Protein AF-A0A1H5G3B2-F1 (afdb_monomer_lite)

Radius of gyration: 13.31 Å; chains: 1; bounding box: 30×33×34 Å

Secondary structure (DSSP, 8-state):
-HHHHHHGGGHHHHHSS--HHHHHHHHHHHHHHHT-SHHHHHHHHHHHHH-S-SS-HHHHHHHHHTT--TT--S-----SPPHHHHHHHHHHHHHHHHHHHHT-

Foldseek 3Di:
DPCCVPCLVVVCVVQVHQFLVSVVVVQVVVCVVVVHCLQVLLQVLLCVVLNDDPDGSLVSLLCVLVVNDSPPPPDDPVDDDDPSSRVSSSVSVSVSSVVSVVVD

pLDDT: mean 80.35, std 11.89, range [49.19, 92.44]

Sequence (104 aa):
MYVLDHVLPRLGMWTGRETYERAVCFVEGFDLARGSRVNSLLNEWARSRYGETSIGWPWVLLRLSLGTPRDTLDGRDLGDLTPEEDAAAVAMLRQALNEVVAAR

Organism: NCBI:txid648782

Structure (mmCIF, N/CA/C/O backbone):
data_AF-A0A1H5G3B2-F1
#
_entry.id   AF-A0A1H5G3B2-F1
#
loop_
_atom_site.group_PDB
_atom_site.id
_atom_site.type_symbol
_atom_site.label_atom_id
_atom_site.label_alt_id
_atom_site.label_comp_id
_atom_site.label_asym_id
_atom_site.label_entity_id
_atom_site.label_seq_id
_atom_site.pdbx_PDB_ins_code
_atom_site.Cartn_x
_atom_site.Cartn_y
_atom_site.Cartn_z
_atom_site.occupancy
_atom_site.B_iso_or_equiv
_atom_site.auth_seq_id
_atom_site.auth_comp_id
_atom_site.auth_asym_id
_atom_site.auth_atom_id
_atom_site.pdbx_PDB_model_num
ATOM 1 N N . MET A 1 1 ? -8.073 -9.443 13.697 1.00 58.19 1 MET A N 1
ATOM 2 C CA . MET A 1 1 ? -8.582 -9.046 12.370 1.00 58.19 1 MET A CA 1
ATOM 3 C C . MET A 1 1 ? -8.191 -10.144 11.380 1.00 58.19 1 MET A C 1
ATOM 5 O O . MET A 1 1 ? -7.372 -9.948 10.505 1.00 58.19 1 MET A O 1
ATOM 9 N N . TYR A 1 2 ? -8.775 -11.331 11.570 1.00 56.12 2 TYR A N 1
ATOM 10 C CA . TYR A 1 2 ? -8.234 -12.631 11.134 1.00 56.12 2 TYR A CA 1
ATOM 11 C C . TYR A 1 2 ? -8.175 -12.849 9.610 1.00 56.12 2 TYR A C 1
ATOM 13 O O . TYR A 1 2 ? -7.461 -13.716 9.125 1.00 56.12 2 TYR A O 1
ATOM 21 N N . VAL A 1 3 ? -8.954 -12.081 8.842 1.00 61.44 3 VAL A N 1
ATOM 22 C CA . VAL A 1 3 ? -9.071 -12.273 7.389 1.00 61.44 3 VAL A CA 1
ATOM 23 C C . VAL A 1 3 ? -7.885 -11.674 6.642 1.00 61.44 3 VAL A C 1
ATOM 25 O O . VAL A 1 3 ? -7.380 -12.318 5.733 1.00 61.44 3 VAL A O 1
ATOM 28 N N . LEU A 1 4 ? -7.398 -10.488 7.023 1.00 64.56 4 LEU A N 1
ATOM 29 C CA . LEU A 1 4 ? -6.249 -9.894 6.332 1.00 64.56 4 LEU A CA 1
ATOM 30 C C . LEU A 1 4 ? -4.967 -10.684 6.628 1.00 64.56 4 LEU A C 1
ATOM 32 O O . LEU A 1 4 ? -4.217 -10.950 5.702 1.00 64.56 4 LEU A O 1
ATOM 36 N N . ASP A 1 5 ? -4.785 -11.208 7.841 1.00 62.75 5 ASP A N 1
ATOM 37 C CA . ASP A 1 5 ? -3.627 -12.061 8.167 1.00 62.75 5 ASP A CA 1
ATOM 38 C C . ASP A 1 5 ? -3.533 -13.317 7.273 1.00 62.75 5 ASP A C 1
ATOM 40 O O . ASP A 1 5 ? -2.438 -13.800 6.991 1.00 62.75 5 ASP A O 1
ATOM 44 N N . HIS A 1 6 ? -4.667 -13.824 6.769 1.00 65.19 6 HIS A N 1
ATOM 45 C CA . HIS A 1 6 ? -4.724 -15.033 5.930 1.00 65.19 6 HIS A CA 1
ATOM 46 C C . HIS A 1 6 ? -4.847 -14.747 4.436 1.00 65.19 6 HIS A C 1
ATOM 48 O O . HIS A 1 6 ? -4.385 -15.546 3.614 1.00 65.19 6 HIS A O 1
ATOM 54 N N . VAL A 1 7 ? -5.481 -13.631 4.080 1.00 65.75 7 VAL A N 1
ATOM 55 C CA . VAL A 1 7 ? -5.677 -13.215 2.691 1.00 65.75 7 VAL A CA 1
ATOM 56 C C . VAL A 1 7 ? -4.451 -12.481 2.168 1.00 65.75 7 VAL A C 1
ATOM 58 O O . VAL A 1 7 ? -4.051 -12.740 1.037 1.00 65.75 7 VAL A O 1
ATOM 61 N N . LEU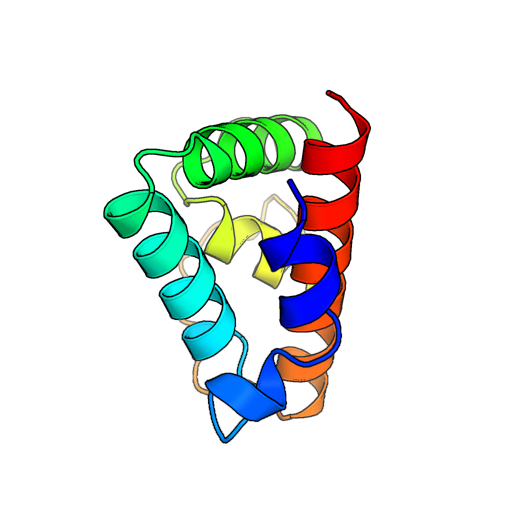 A 1 8 ? -3.796 -11.653 2.988 1.00 67.44 8 LEU A N 1
ATOM 62 C CA . LEU A 1 8 ? -2.626 -10.893 2.559 1.00 67.44 8 LEU A CA 1
ATOM 63 C C . LEU A 1 8 ? -1.482 -11.787 2.095 1.00 67.44 8 LEU A C 1
ATOM 65 O O . LEU A 1 8 ? -1.011 -11.531 0.997 1.00 67.44 8 LEU A O 1
ATOM 69 N N . PRO A 1 9 ? -1.091 -12.873 2.796 1.00 65.81 9 PRO A N 1
ATOM 70 C CA . PRO A 1 9 ? -0.087 -13.818 2.312 1.00 65.81 9 PRO A CA 1
ATOM 71 C C . PRO A 1 9 ? -0.378 -14.379 0.917 1.00 65.81 9 PRO A C 1
ATOM 73 O O . PRO A 1 9 ? 0.556 -14.649 0.165 1.00 65.81 9 PRO A O 1
ATOM 76 N N . ARG A 1 10 ? -1.663 -14.523 0.569 1.00 69.81 10 ARG A N 1
ATOM 77 C CA . ARG A 1 10 ? -2.162 -15.200 -0.635 1.00 69.81 10 ARG A CA 1
ATOM 78 C C . ARG A 1 10 ? -2.946 -14.260 -1.549 1.00 69.81 10 ARG A C 1
ATOM 80 O O . ARG A 1 10 ? -3.858 -14.712 -2.233 1.00 69.81 10 ARG A O 1
ATOM 87 N N . LEU A 1 11 ? -2.620 -12.971 -1.564 1.00 69.38 11 LEU A N 1
ATOM 88 C CA . LEU A 1 11 ? -3.354 -11.962 -2.333 1.00 69.38 11 LEU A CA 1
ATOM 89 C C . LEU A 1 11 ? -3.496 -12.360 -3.813 1.00 69.38 11 LEU A C 1
ATOM 91 O O . LEU A 1 11 ? -4.606 -12.348 -4.344 1.00 69.38 11 LEU A O 1
ATOM 95 N N . GLY A 1 12 ? -2.422 -12.884 -4.413 1.00 68.56 12 GLY A N 1
ATOM 96 C CA . GLY A 1 12 ? -2.433 -13.453 -5.765 1.00 68.56 12 GLY A CA 1
ATOM 97 C C . GLY A 1 12 ? -3.438 -14.592 -6.004 1.00 68.56 12 GLY A C 1
ATOM 98 O O . GLY A 1 12 ? -3.945 -14.729 -7.114 1.00 68.56 12 GLY A O 1
ATOM 99 N N . MET A 1 13 ? -3.797 -15.377 -4.979 1.00 73.06 13 MET A N 1
ATOM 100 C CA . MET A 1 13 ? -4.831 -16.421 -5.085 1.00 73.06 13 MET A CA 1
ATOM 101 C C . MET A 1 13 ? -6.224 -15.821 -5.316 1.00 73.06 13 MET A C 1
ATOM 103 O O . MET A 1 13 ? -7.051 -16.433 -5.986 1.00 73.06 13 MET A O 1
ATOM 107 N N . TRP A 1 14 ? -6.480 -14.628 -4.775 1.00 68.50 14 TRP A N 1
ATOM 108 C CA . TRP A 1 14 ? -7.776 -13.951 -4.858 1.00 68.50 14 TRP A CA 1
ATOM 109 C C . TRP A 1 14 ? -7.867 -12.993 -6.045 1.00 68.50 14 TRP A C 1
ATOM 111 O O . TRP A 1 14 ? -8.949 -12.791 -6.589 1.00 68.50 14 TRP A O 1
ATOM 121 N N . THR A 1 15 ? -6.738 -12.426 -6.475 1.00 69.44 15 THR A N 1
ATOM 122 C CA . THR A 1 15 ? -6.672 -11.473 -7.594 1.00 69.44 15 THR A CA 1
ATOM 123 C C . THR A 1 15 ? -6.296 -12.123 -8.931 1.00 69.44 15 THR A C 1
ATOM 125 O O . THR A 1 15 ? -6.327 -11.464 -9.977 1.00 69.44 15 THR A O 1
ATOM 128 N N . GLY A 1 16 ? -5.926 -13.408 -8.928 1.00 70.31 16 GLY A N 1
ATOM 129 C CA . GLY A 1 16 ? -5.514 -14.204 -10.091 1.00 70.31 16 GLY A CA 1
ATOM 130 C C . GLY A 1 16 ? -4.120 -13.855 -10.632 1.00 70.31 16 GLY A C 1
ATOM 131 O O . GLY A 1 16 ? -3.321 -14.747 -10.898 1.00 70.31 16 GLY A O 1
ATOM 132 N N . ARG A 1 17 ? -3.812 -12.559 -10.774 1.00 71.62 17 ARG A N 1
ATOM 133 C CA . ARG A 1 17 ? -2.457 -12.012 -10.948 1.00 71.62 17 ARG A CA 1
ATOM 134 C C . ARG A 1 17 ? -2.202 -11.025 -9.819 1.00 71.62 17 ARG A C 1
ATOM 136 O O . ARG A 1 17 ? -3.054 -10.181 -9.541 1.00 71.62 17 ARG A O 1
ATOM 143 N N . GLU A 1 18 ? -1.049 -11.143 -9.177 1.00 76.00 18 GLU A N 1
ATOM 144 C CA . GLU A 1 18 ? -0.648 -10.283 -8.065 1.00 76.00 18 GLU A CA 1
ATOM 145 C C . GLU A 1 18 ? -0.093 -8.952 -8.583 1.00 76.00 18 GLU A C 1
ATOM 147 O O . GLU A 1 18 ? 1.098 -8.690 -8.490 1.00 76.00 18 GLU A O 1
ATOM 152 N N . THR A 1 19 ? -0.968 -8.131 -9.166 1.00 87.75 19 THR A N 1
ATOM 153 C CA . THR A 1 19 ? -0.644 -6.733 -9.461 1.00 87.75 19 THR A CA 1
ATOM 154 C C . THR A 1 19 ? -1.015 -5.854 -8.274 1.00 87.75 19 THR A C 1
ATOM 156 O O . THR A 1 19 ? -1.956 -6.147 -7.521 1.00 87.75 19 THR A O 1
ATOM 159 N N . TYR A 1 20 ? -0.289 -4.756 -8.116 1.00 88.94 20 TYR A N 1
ATOM 160 C CA . TYR A 1 20 ? -0.498 -3.783 -7.062 1.00 88.94 20 TYR A CA 1
ATOM 161 C C . TYR A 1 20 ? -1.892 -3.161 -7.136 1.00 88.94 20 TYR A C 1
ATOM 163 O O . TYR A 1 20 ? -2.593 -3.101 -6.129 1.00 88.94 20 TYR A O 1
ATOM 171 N N . GLU A 1 21 ? -2.339 -2.798 -8.339 1.00 88.69 21 GLU A N 1
ATOM 172 C CA . GLU A 1 21 ? -3.681 -2.261 -8.585 1.00 88.69 21 GLU A CA 1
ATOM 173 C C . GLU A 1 21 ? -4.773 -3.185 -8.023 1.00 88.69 21 GLU A C 1
ATOM 175 O O . GLU A 1 21 ? -5.638 -2.760 -7.257 1.00 88.69 21 GLU A O 1
ATOM 180 N N . ARG A 1 22 ? -4.701 -4.489 -8.320 1.00 87.81 22 ARG A N 1
ATOM 181 C CA . ARG A 1 22 ? -5.694 -5.453 -7.829 1.00 87.81 22 ARG A CA 1
ATOM 182 C C . ARG A 1 22 ? -5.630 -5.626 -6.319 1.00 87.81 22 ARG A C 1
ATOM 184 O O . ARG A 1 22 ? -6.666 -5.840 -5.689 1.00 87.81 22 ARG A O 1
ATOM 191 N N . ALA A 1 23 ? -4.435 -5.540 -5.738 1.00 88.31 23 ALA A N 1
ATOM 192 C CA . ALA A 1 23 ? -4.266 -5.581 -4.293 1.00 88.31 23 ALA A CA 1
ATOM 193 C C . ALA A 1 23 ? -4.903 -4.358 -3.612 1.00 88.31 23 ALA A C 1
ATOM 195 O O . ALA A 1 23 ? -5.571 -4.514 -2.589 1.00 88.31 23 ALA A O 1
ATOM 196 N N . VAL A 1 24 ? -4.773 -3.170 -4.210 1.00 90.12 24 VAL A N 1
ATOM 197 C CA . VAL A 1 24 ? -5.449 -1.945 -3.758 1.00 90.12 24 VAL A CA 1
ATOM 198 C C . VAL A 1 24 ? -6.966 -2.111 -3.836 1.00 90.12 24 VAL A C 1
ATOM 200 O O . VAL A 1 24 ? -7.637 -1.964 -2.813 1.00 90.12 24 VAL A O 1
ATOM 203 N N . CYS A 1 25 ? -7.501 -2.530 -4.990 1.00 88.88 25 CYS A N 1
ATOM 204 C CA . CYS A 1 25 ? -8.941 -2.759 -5.153 1.00 88.88 25 CYS A CA 1
ATOM 205 C C . CYS A 1 25 ? -9.490 -3.774 -4.140 1.00 88.88 25 CYS A C 1
ATOM 207 O O . CYS A 1 25 ? -10.598 -3.609 -3.629 1.00 88.88 25 CYS A O 1
ATOM 209 N N . PHE A 1 26 ? -8.723 -4.823 -3.824 1.00 87.31 26 PHE A N 1
ATOM 210 C CA . PHE A 1 26 ? -9.110 -5.797 -2.808 1.00 87.31 26 PHE A CA 1
ATOM 211 C C . PHE A 1 26 ? -9.232 -5.157 -1.417 1.00 87.31 26 PHE A C 1
ATOM 213 O O . PHE A 1 26 ? -10.225 -5.386 -0.727 1.00 87.31 26 PHE A O 1
ATOM 220 N N . VAL A 1 27 ? -8.248 -4.352 -1.003 1.00 87.31 27 VAL A N 1
ATOM 221 C CA . VAL A 1 27 ? -8.260 -3.675 0.306 1.00 87.31 27 VAL A CA 1
ATOM 222 C C . VAL A 1 27 ? -9.425 -2.692 0.400 1.00 87.31 27 VAL A C 1
ATOM 224 O O . VAL A 1 27 ? -10.149 -2.702 1.396 1.00 87.31 27 VAL A O 1
ATOM 227 N N . GLU A 1 28 ? -9.649 -1.891 -0.641 1.00 88.62 28 GLU A N 1
ATOM 228 C CA . GLU A 1 28 ? -10.762 -0.941 -0.690 1.00 88.62 28 GLU A CA 1
ATOM 229 C C . GLU A 1 28 ? -12.118 -1.652 -0.647 1.00 88.62 28 GLU A C 1
ATOM 231 O O . GLU A 1 28 ? -12.978 -1.303 0.164 1.00 88.62 28 GLU A O 1
ATOM 236 N N . GLY A 1 29 ? -12.293 -2.701 -1.456 1.00 87.06 29 GLY A N 1
ATOM 237 C CA . GLY A 1 29 ? -13.511 -3.510 -1.470 1.00 87.06 29 GLY A CA 1
ATOM 238 C C . GLY A 1 29 ? -13.767 -4.219 -0.139 1.00 87.06 29 GLY A C 1
ATOM 239 O O . GLY A 1 29 ? -14.906 -4.265 0.330 1.00 87.06 29 GLY A O 1
ATOM 240 N N . PHE A 1 30 ? -12.717 -4.730 0.509 1.00 84.00 30 PHE A N 1
ATOM 241 C CA . PHE A 1 30 ? -12.814 -5.328 1.839 1.00 84.00 30 PHE A CA 1
ATOM 242 C C . PHE A 1 30 ? -13.283 -4.307 2.880 1.00 84.00 30 PHE A C 1
ATOM 244 O O . PHE A 1 30 ? -14.176 -4.607 3.679 1.00 84.00 30 PHE A O 1
ATOM 251 N N . ASP A 1 31 ? -12.707 -3.104 2.857 1.00 85.94 31 ASP A N 1
ATOM 252 C CA . ASP A 1 31 ? -13.043 -2.039 3.797 1.00 85.94 31 ASP A CA 1
ATOM 253 C C . ASP A 1 31 ? -14.499 -1.586 3.643 1.00 85.94 31 ASP A C 1
ATOM 255 O O . ASP A 1 31 ? -15.226 -1.500 4.637 1.00 85.94 31 ASP A O 1
ATOM 259 N N . LEU A 1 32 ? -14.951 -1.420 2.393 1.00 85.69 32 LEU A N 1
ATOM 260 C CA . LEU A 1 32 ? -16.341 -1.116 2.048 1.00 85.69 32 LEU A CA 1
ATOM 261 C C . LEU A 1 32 ? -17.306 -2.214 2.513 1.00 85.69 32 LEU A C 1
ATOM 263 O O . LEU A 1 32 ? -18.331 -1.917 3.124 1.00 85.69 32 LEU A O 1
ATOM 267 N N . ALA A 1 33 ? -16.982 -3.485 2.264 1.00 85.44 33 ALA A N 1
ATOM 268 C CA . ALA A 1 33 ? -17.862 -4.607 2.591 1.00 85.44 33 ALA A CA 1
ATOM 269 C C . ALA A 1 33 ? -17.983 -4.866 4.102 1.00 85.44 33 ALA A C 1
ATOM 271 O O . ALA A 1 33 ? -19.015 -5.347 4.575 1.00 85.44 33 ALA A O 1
ATOM 272 N N . ARG A 1 34 ? -16.924 -4.594 4.873 1.00 81.19 34 ARG A N 1
ATOM 273 C CA . ARG A 1 34 ? -16.880 -4.862 6.320 1.00 81.19 34 ARG A CA 1
ATOM 274 C C . ARG A 1 34 ? -17.176 -3.640 7.181 1.00 81.19 34 ARG A C 1
ATOM 276 O O . ARG A 1 34 ? -17.324 -3.811 8.391 1.00 81.19 34 ARG A O 1
ATOM 283 N N . GLY A 1 35 ? -17.222 -2.442 6.595 1.00 76.12 35 GLY A N 1
ATOM 284 C CA . GLY A 1 35 ? -17.260 -1.188 7.346 1.00 76.12 35 GLY A CA 1
ATOM 285 C C . GLY A 1 35 ? -16.048 -1.040 8.270 1.00 76.12 35 GLY A C 1
ATOM 286 O O . GLY A 1 35 ? -16.176 -0.528 9.385 1.00 76.12 35 GLY A O 1
ATOM 287 N N . SER A 1 36 ? -14.888 -1.575 7.867 1.00 73.94 36 SER A N 1
ATOM 288 C CA . SER A 1 36 ? -13.664 -1.421 8.652 1.00 73.94 36 SER A CA 1
ATOM 289 C C . SER A 1 36 ? -13.089 -0.005 8.499 1.00 73.94 36 SER A C 1
ATOM 291 O O . SER A 1 36 ? -13.677 0.864 7.865 1.00 73.94 36 SER A O 1
ATOM 293 N N . ARG A 1 37 ? -11.971 0.266 9.181 1.00 85.06 37 ARG A N 1
ATOM 294 C CA . ARG A 1 37 ? -11.256 1.553 9.093 1.00 85.06 37 ARG A CA 1
ATOM 295 C C . ARG A 1 37 ? -9.881 1.389 8.449 1.00 85.06 37 ARG A C 1
ATOM 297 O O . ARG A 1 37 ? -8.966 2.139 8.774 1.00 85.06 37 ARG A O 1
ATOM 304 N N . VAL A 1 38 ? -9.697 0.360 7.624 1.00 87.25 38 VAL A N 1
ATOM 305 C CA . VAL A 1 38 ? -8.388 0.016 7.052 1.00 87.25 38 VAL A CA 1
ATOM 306 C C . VAL A 1 38 ? -7.914 1.134 6.127 1.00 87.25 38 VAL A C 1
ATOM 308 O O . VAL A 1 38 ? -6.764 1.544 6.248 1.00 87.25 38 VAL A O 1
ATOM 311 N N . ASN A 1 39 ? -8.797 1.722 5.307 1.00 88.94 39 ASN 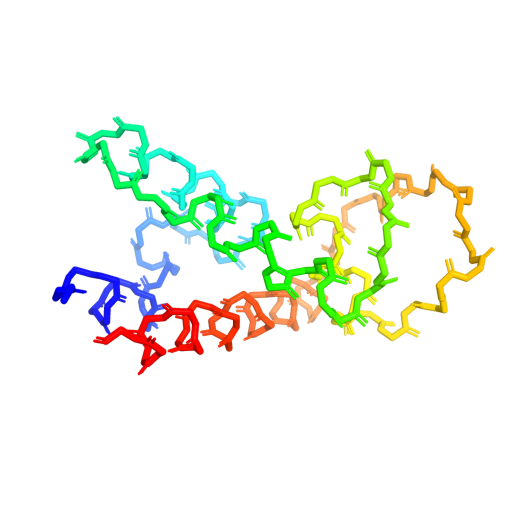A N 1
ATOM 312 C CA . ASN A 1 39 ? -8.423 2.871 4.474 1.00 88.94 39 ASN A CA 1
ATOM 313 C C . ASN A 1 39 ? -7.984 4.084 5.298 1.00 88.94 39 ASN A C 1
ATOM 315 O O . ASN A 1 39 ? -6.997 4.735 4.962 1.00 88.94 39 ASN A O 1
ATOM 319 N N . SER A 1 40 ? -8.707 4.412 6.373 1.00 89.50 40 SER A N 1
ATOM 320 C CA . SER A 1 40 ? -8.339 5.539 7.240 1.00 89.50 40 SER A CA 1
ATOM 321 C C . SER A 1 40 ? -6.981 5.305 7.899 1.00 89.50 40 SER A C 1
ATOM 323 O O . SER A 1 40 ? -6.131 6.189 7.870 1.00 89.50 40 SER A O 1
ATOM 325 N N . LEU A 1 41 ? -6.745 4.094 8.406 1.00 91.50 41 LEU A N 1
ATOM 326 C CA . LEU A 1 41 ? -5.470 3.727 9.014 1.00 91.50 41 LEU A CA 1
ATOM 327 C C . LEU A 1 41 ? -4.306 3.763 8.022 1.00 91.50 41 LEU A C 1
ATOM 329 O O . LEU A 1 41 ? -3.235 4.254 8.362 1.00 91.50 41 LEU A O 1
ATOM 333 N N . LEU A 1 42 ? -4.496 3.261 6.800 1.00 91.75 42 LEU A N 1
ATOM 334 C CA . LEU A 1 42 ? -3.463 3.318 5.766 1.00 91.75 42 LEU A CA 1
ATOM 335 C C . LEU A 1 42 ? -3.171 4.760 5.339 1.00 91.75 42 LEU A C 1
ATOM 337 O O . LEU A 1 42 ? -2.012 5.096 5.110 1.00 91.75 42 LEU A O 1
ATOM 341 N N . ASN A 1 43 ? -4.182 5.633 5.291 1.00 91.69 43 ASN A N 1
ATOM 342 C CA . ASN A 1 43 ? -3.972 7.063 5.053 1.00 91.69 43 ASN A CA 1
ATOM 343 C C . ASN A 1 43 ? -3.179 7.727 6.186 1.00 91.69 43 ASN A C 1
ATOM 345 O O . ASN A 1 43 ? -2.258 8.495 5.915 1.00 91.69 43 ASN A O 1
ATOM 349 N N . GLU A 1 44 ? -3.493 7.432 7.447 1.00 92.19 44 GLU A N 1
ATOM 350 C CA . GLU A 1 44 ? -2.729 7.936 8.597 1.00 92.19 44 GLU A CA 1
ATOM 351 C C . GLU A 1 44 ? -1.282 7.422 8.576 1.00 92.19 44 GLU A C 1
ATOM 353 O O . GLU A 1 44 ? -0.335 8.201 8.717 1.00 92.19 44 GLU A O 1
ATOM 358 N N . TRP A 1 45 ? -1.103 6.128 8.306 1.00 92.44 45 TRP A N 1
ATOM 359 C CA . TRP A 1 45 ? 0.203 5.496 8.139 1.00 92.44 45 TRP A CA 1
ATOM 360 C C . TRP A 1 45 ? 1.015 6.162 7.024 1.00 92.44 45 TRP A C 1
ATOM 362 O O . TRP A 1 45 ? 2.167 6.544 7.244 1.00 92.44 45 TRP A O 1
ATOM 372 N N . ALA A 1 46 ? 0.406 6.377 5.856 1.00 91.12 46 ALA A N 1
ATOM 373 C CA . ALA A 1 46 ? 1.036 7.031 4.715 1.00 91.12 46 ALA A CA 1
ATOM 374 C C . ALA A 1 46 ? 1.441 8.474 5.051 1.00 91.12 46 ALA A C 1
ATOM 376 O O . ALA A 1 46 ? 2.588 8.859 4.814 1.00 91.12 46 ALA A O 1
ATOM 377 N N . ARG A 1 47 ? 0.551 9.244 5.693 1.00 89.69 47 ARG A N 1
ATOM 378 C CA . ARG A 1 47 ? 0.835 10.621 6.132 1.00 89.69 47 ARG A CA 1
ATOM 379 C C . ARG A 1 47 ? 1.987 10.689 7.128 1.00 89.69 47 ARG A C 1
ATOM 381 O O . ARG A 1 47 ? 2.853 11.546 6.993 1.00 89.69 47 ARG A O 1
ATOM 388 N N . SER A 1 48 ? 2.055 9.768 8.091 1.00 89.88 48 SER A N 1
ATOM 389 C CA . SER A 1 48 ? 3.161 9.741 9.063 1.00 89.88 48 SER A CA 1
ATOM 390 C C . SER A 1 48 ? 4.535 9.501 8.419 1.00 89.88 48 SER A C 1
ATOM 392 O O . SER A 1 48 ? 5.548 9.975 8.930 1.00 89.88 48 SER A O 1
ATOM 394 N N . ARG A 1 49 ? 4.579 8.801 7.277 1.00 86.12 49 ARG A N 1
ATOM 395 C CA . ARG A 1 49 ? 5.822 8.436 6.578 1.00 86.12 49 ARG A CA 1
ATOM 396 C C . ARG A 1 49 ? 6.192 9.344 5.431 1.00 86.12 49 ARG A C 1
ATOM 398 O O . ARG A 1 49 ? 7.373 9.432 5.105 1.00 86.12 49 ARG A O 1
ATOM 405 N N . TYR A 1 50 ? 5.217 9.972 4.794 1.00 82.31 50 TYR A N 1
ATOM 406 C CA . TYR A 1 50 ? 5.435 10.781 3.598 1.00 82.31 50 TYR A CA 1
ATOM 407 C C . TYR A 1 50 ? 5.151 12.269 3.827 1.00 82.31 50 TYR A C 1
ATOM 409 O O . TYR A 1 50 ? 5.558 13.093 3.015 1.00 82.31 50 TYR A O 1
ATOM 417 N N . GLY A 1 51 ? 4.545 12.622 4.965 1.00 83.44 51 GLY A N 1
ATOM 418 C CA . GLY A 1 51 ? 4.062 13.966 5.262 1.00 83.44 51 GLY A CA 1
ATOM 419 C C . GLY A 1 51 ? 2.649 14.201 4.729 1.00 83.44 51 GLY A C 1
ATOM 420 O O . GLY A 1 51 ? 1.974 13.285 4.256 1.00 83.44 51 GLY A O 1
ATOM 421 N N . GLU A 1 52 ? 2.182 15.444 4.823 1.00 79.12 52 GLU A N 1
ATOM 422 C CA . GLU A 1 52 ? 0.927 15.835 4.183 1.00 79.12 52 GLU A CA 1
ATOM 423 C C . GLU A 1 52 ? 1.091 15.833 2.665 1.00 79.12 52 GLU A C 1
ATOM 425 O O . GLU A 1 52 ? 2.043 16.390 2.122 1.00 79.12 52 GLU A O 1
ATOM 430 N N . THR A 1 53 ? 0.164 15.176 1.978 1.00 76.56 53 THR A N 1
ATOM 431 C CA . THR A 1 53 ? 0.182 15.049 0.526 1.00 76.56 53 THR A CA 1
ATOM 432 C C . THR A 1 53 ? -1.245 15.006 -0.011 1.00 76.56 53 THR A C 1
ATOM 434 O O . THR A 1 53 ? -2.176 14.628 0.701 1.00 76.56 53 THR A O 1
ATOM 437 N N . SER A 1 54 ? -1.418 15.430 -1.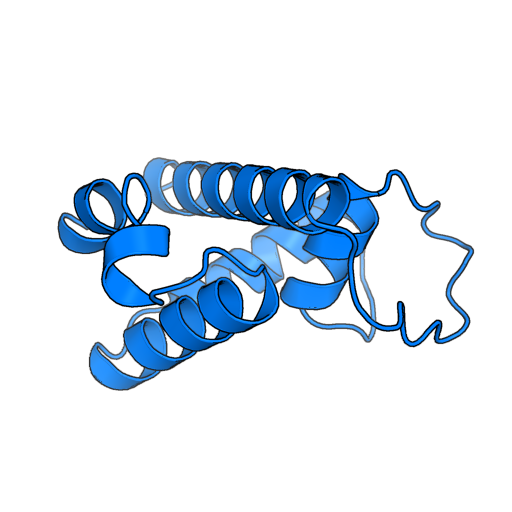262 1.00 80.62 54 SER A N 1
ATOM 438 C CA . SER A 1 54 ? -2.694 15.403 -1.983 1.00 80.62 54 SER A CA 1
ATOM 439 C C . SER A 1 54 ? -3.014 14.035 -2.593 1.00 80.62 54 SER A C 1
ATOM 441 O O . SER A 1 54 ? -4.131 13.835 -3.068 1.00 80.62 54 SER A O 1
ATOM 443 N N . ILE A 1 55 ? -2.062 13.095 -2.588 1.00 83.00 55 ILE A N 1
ATOM 444 C CA . ILE A 1 55 ? -2.254 11.740 -3.117 1.00 83.00 55 ILE A CA 1
ATOM 445 C C . ILE A 1 55 ? -2.636 10.770 -1.993 1.00 83.00 55 ILE A C 1
ATOM 447 O O . ILE A 1 55 ? -2.120 10.846 -0.880 1.00 83.00 55 ILE A O 1
ATOM 451 N N . GLY A 1 56 ? -3.548 9.843 -2.283 1.00 87.56 56 GLY A N 1
ATOM 452 C CA . GLY A 1 56 ? -3.976 8.832 -1.315 1.00 87.56 56 GLY A CA 1
ATOM 453 C C . GLY A 1 56 ? -2.878 7.818 -0.982 1.00 87.56 56 GLY A C 1
ATOM 454 O O . GLY A 1 56 ? -1.880 7.693 -1.700 1.00 87.56 56 GLY A O 1
ATOM 455 N N . TRP A 1 57 ? -3.103 7.035 0.078 1.00 91.62 57 TRP A N 1
ATOM 456 C CA . TRP A 1 57 ? -2.183 5.976 0.504 1.00 91.62 57 TRP A CA 1
ATOM 457 C C . TRP A 1 57 ? -1.696 5.040 -0.623 1.00 91.62 57 TRP A C 1
ATOM 459 O O . TRP A 1 57 ? -0.508 4.716 -0.580 1.00 91.62 57 TRP A O 1
ATOM 469 N N . PRO A 1 58 ? -2.488 4.643 -1.651 1.00 92.31 58 PRO A N 1
ATOM 470 C CA . PRO A 1 58 ? -1.986 3.728 -2.681 1.00 92.31 58 PRO A CA 1
ATOM 471 C C . PRO A 1 58 ? -0.786 4.314 -3.434 1.00 92.31 58 PRO A C 1
ATOM 473 O O . PRO A 1 58 ? 0.243 3.673 -3.630 1.00 92.31 58 PRO A O 1
ATOM 476 N N . TRP A 1 59 ? -0.870 5.597 -3.775 1.00 89.12 59 TRP A N 1
ATOM 477 C CA . TRP A 1 59 ? 0.199 6.294 -4.479 1.00 89.12 59 TRP A CA 1
ATOM 478 C C . TRP A 1 59 ? 1.417 6.541 -3.595 1.00 89.12 59 TRP A C 1
ATOM 480 O O . TRP A 1 59 ? 2.549 6.459 -4.070 1.00 89.12 59 TRP A O 1
ATOM 490 N N . VAL A 1 60 ? 1.205 6.815 -2.306 1.00 90.12 60 VAL A N 1
ATOM 491 C CA . VAL A 1 60 ? 2.309 6.953 -1.349 1.00 90.12 60 VAL A CA 1
ATOM 492 C C . VAL A 1 60 ? 3.083 5.643 -1.226 1.00 90.12 60 VAL A C 1
ATOM 494 O O . VAL A 1 60 ? 4.309 5.650 -1.302 1.00 90.12 60 VAL A O 1
ATOM 497 N N . LEU A 1 61 ? 2.384 4.520 -1.061 1.00 91.44 61 LEU A N 1
ATOM 498 C CA . LEU A 1 61 ? 3.006 3.204 -0.932 1.00 91.44 61 LEU A CA 1
ATOM 499 C C . LEU A 1 61 ? 3.781 2.819 -2.193 1.00 91.44 61 LEU A C 1
ATOM 501 O O . LEU A 1 61 ? 4.925 2.386 -2.081 1.00 91.44 61 LEU A O 1
ATOM 505 N N . LEU A 1 62 ? 3.195 3.035 -3.371 1.00 89.94 62 LEU A N 1
ATOM 506 C CA . LEU A 1 62 ? 3.865 2.785 -4.645 1.00 89.94 62 LEU A CA 1
ATOM 507 C C . LEU A 1 62 ? 5.134 3.638 -4.802 1.00 89.94 62 LEU A C 1
ATOM 509 O O . LEU A 1 62 ? 6.191 3.147 -5.185 1.00 89.94 62 LEU A O 1
ATOM 513 N N . ARG A 1 63 ? 5.090 4.920 -4.428 1.00 87.31 63 ARG A N 1
ATOM 514 C CA . ARG A 1 63 ? 6.289 5.775 -4.451 1.00 87.31 63 ARG A CA 1
ATOM 515 C C . ARG A 1 63 ? 7.355 5.307 -3.467 1.00 87.31 63 ARG A C 1
ATOM 517 O O . ARG A 1 63 ? 8.539 5.326 -3.803 1.00 87.31 63 ARG A O 1
ATOM 524 N N . LEU A 1 64 ? 6.948 4.886 -2.269 1.00 88.38 64 LEU A N 1
ATOM 525 C CA . LEU A 1 64 ? 7.856 4.338 -1.263 1.00 88.38 64 LEU A CA 1
ATOM 526 C C . LEU A 1 64 ? 8.521 3.045 -1.750 1.00 88.38 64 LEU A C 1
ATOM 528 O O . LEU A 1 64 ? 9.724 2.891 -1.550 1.00 88.38 64 LEU A O 1
ATOM 532 N N . SER A 1 65 ? 7.788 2.147 -2.416 1.00 90.94 65 SER A N 1
ATOM 533 C CA . SER A 1 65 ? 8.366 0.907 -2.951 1.00 90.94 65 SER A CA 1
ATOM 534 C C . SER A 1 65 ? 9.349 1.153 -4.091 1.00 90.94 65 SER A C 1
ATOM 536 O O . SER A 1 65 ? 10.326 0.423 -4.215 1.00 90.94 65 SER A O 1
ATOM 538 N N . LEU A 1 66 ? 9.123 2.198 -4.890 1.00 88.19 66 LEU A N 1
ATOM 539 C CA . LEU A 1 66 ? 10.009 2.594 -5.989 1.00 88.19 66 LEU A CA 1
ATOM 540 C C . LEU A 1 66 ? 11.166 3.506 -5.545 1.00 88.19 66 LEU A C 1
ATOM 542 O O . LEU A 1 66 ? 11.953 3.949 -6.377 1.00 88.19 66 LEU A O 1
ATOM 546 N N . GLY A 1 67 ? 11.262 3.845 -4.253 1.00 85.31 67 GLY A N 1
ATOM 547 C CA . GLY A 1 67 ? 12.280 4.769 -3.743 1.00 85.31 67 GLY A CA 1
ATOM 548 C C . GLY A 1 67 ? 12.172 6.188 -4.317 1.00 85.31 67 GLY A C 1
ATOM 549 O O . GLY A 1 67 ? 13.170 6.906 -4.382 1.00 85.31 67 GLY A O 1
ATOM 550 N N . THR A 1 68 ? 10.979 6.602 -4.758 1.00 78.62 68 THR A N 1
ATOM 551 C CA . THR A 1 68 ? 10.773 7.913 -5.387 1.00 78.62 68 THR A CA 1
ATOM 552 C C . THR A 1 68 ? 10.845 9.033 -4.338 1.00 78.62 68 THR A C 1
ATOM 554 O O . THR A 1 68 ? 10.107 8.979 -3.343 1.00 78.62 68 THR A O 1
ATOM 557 N N . PRO A 1 69 ? 11.684 10.071 -4.544 1.00 69.00 69 PRO A N 1
ATOM 558 C CA . PRO A 1 69 ? 11.795 11.192 -3.616 1.00 69.00 69 PRO A CA 1
ATOM 559 C C . PRO A 1 69 ? 10.464 11.922 -3.412 1.00 69.00 69 PRO A C 1
ATOM 561 O O . PRO A 1 69 ? 9.631 12.006 -4.314 1.00 69.00 69 PRO A O 1
ATOM 564 N N . ARG A 1 70 ? 10.280 12.497 -2.217 1.0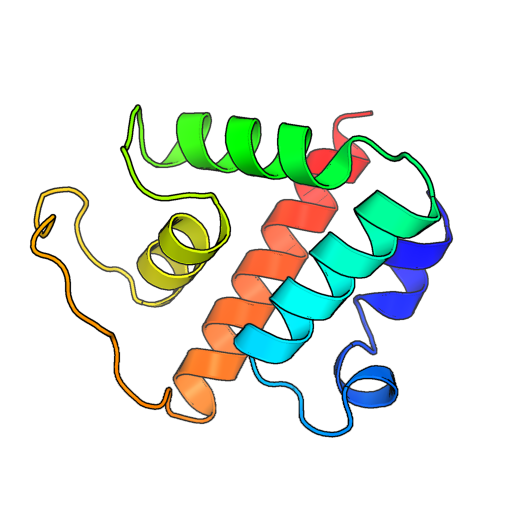0 65.94 70 ARG A N 1
ATOM 565 C CA . ARG A 1 70 ? 9.056 13.232 -1.859 1.00 65.94 70 ARG A CA 1
ATOM 566 C C . ARG A 1 70 ? 8.792 14.429 -2.764 1.00 65.94 70 ARG A C 1
ATOM 568 O O . ARG A 1 70 ? 7.639 14.677 -3.081 1.00 65.94 70 ARG A O 1
ATOM 575 N N . ASP A 1 71 ? 9.841 15.113 -3.212 1.00 63.50 71 ASP A N 1
ATOM 576 C CA . ASP A 1 71 ? 9.735 16.384 -3.941 1.00 63.50 71 ASP A CA 1
ATOM 577 C C . ASP A 1 71 ? 9.457 16.211 -5.443 1.00 63.50 71 ASP A C 1
ATOM 579 O O . ASP A 1 71 ? 9.260 17.183 -6.166 1.00 63.50 71 ASP A O 1
ATOM 583 N N . THR A 1 72 ? 9.397 14.973 -5.940 1.00 59.97 72 THR A N 1
ATOM 584 C CA . THR A 1 72 ? 9.090 14.664 -7.347 1.00 59.97 72 THR A CA 1
ATOM 585 C C . THR A 1 72 ? 7.567 14.638 -7.580 1.00 59.97 72 THR A C 1
ATOM 587 O O . THR A 1 72 ? 7.009 13.695 -8.140 1.00 59.97 72 THR A O 1
ATOM 590 N N . LEU A 1 73 ? 6.857 15.649 -7.062 1.00 53.09 73 LEU A N 1
ATOM 591 C CA . LEU A 1 73 ? 5.388 15.719 -6.964 1.00 53.09 73 LEU A CA 1
ATOM 592 C C . LEU A 1 73 ? 4.645 15.920 -8.291 1.00 53.09 73 LEU A C 1
ATOM 594 O O . LEU A 1 73 ? 3.419 15.989 -8.281 1.00 53.09 73 LEU A O 1
ATOM 598 N N . ASP A 1 74 ? 5.326 15.903 -9.431 1.00 54.06 74 ASP A N 1
ATOM 599 C CA . ASP A 1 74 ? 4.654 15.951 -10.724 1.00 54.06 74 ASP A CA 1
ATOM 600 C C . ASP A 1 74 ? 4.229 14.550 -11.147 1.00 54.06 74 ASP A C 1
ATOM 602 O O . ASP A 1 74 ? 4.985 13.810 -11.771 1.00 54.06 74 ASP A O 1
ATOM 606 N N . GLY A 1 75 ? 3.016 14.180 -10.725 1.00 51.62 75 GLY A N 1
ATOM 607 C CA . GLY A 1 75 ? 1.998 13.564 -11.584 1.00 51.62 75 GLY A CA 1
ATOM 608 C C . GLY A 1 75 ? 2.418 12.481 -12.579 1.00 51.62 75 GLY A C 1
ATOM 609 O O . GLY A 1 75 ? 1.783 12.376 -13.624 1.00 51.62 75 GLY A O 1
ATOM 610 N N . ARG A 1 76 ? 3.455 11.680 -12.311 1.00 49.19 76 ARG A N 1
ATOM 611 C CA . ARG A 1 76 ? 3.725 10.510 -13.139 1.00 49.19 76 ARG A CA 1
ATOM 612 C C . ARG A 1 76 ? 2.608 9.515 -12.905 1.00 49.19 76 ARG A C 1
ATOM 614 O O . ARG A 1 76 ? 2.565 8.842 -11.878 1.00 49.19 76 ARG A O 1
ATOM 621 N N . ASP A 1 77 ? 1.736 9.442 -13.897 1.00 57.44 77 ASP A N 1
ATOM 622 C CA . ASP A 1 77 ? 1.146 8.182 -14.296 1.00 57.44 77 ASP A CA 1
ATOM 623 C C . ASP A 1 77 ? 2.326 7.216 -14.472 1.00 57.44 77 ASP A C 1
ATOM 625 O O . ASP A 1 77 ? 3.183 7.420 -15.336 1.00 57.44 77 ASP A O 1
ATOM 629 N N . LEU A 1 78 ? 2.484 6.271 -13.541 1.00 60.97 78 LEU A N 1
ATOM 630 C CA . LEU A 1 78 ? 3.643 5.370 -13.523 1.00 60.97 78 LEU A CA 1
ATOM 631 C C . LEU A 1 78 ? 3.617 4.386 -14.704 1.00 60.97 78 LEU A C 1
ATOM 633 O O . LEU A 1 78 ? 4.575 3.642 -14.889 1.00 60.97 78 LEU A O 1
ATOM 637 N N . GLY A 1 79 ? 2.572 4.447 -15.537 1.00 67.25 79 GLY A N 1
ATOM 638 C CA . GLY A 1 79 ? 2.338 3.509 -16.621 1.00 67.25 79 GLY A CA 1
ATOM 639 C C . GLY A 1 79 ? 2.075 2.110 -16.075 1.00 67.25 79 GLY A C 1
ATOM 640 O O . GLY A 1 79 ? 1.810 1.927 -14.885 1.00 67.25 79 GLY A O 1
ATOM 641 N N . ASP A 1 80 ? 2.158 1.118 -16.955 1.00 80.25 80 ASP A N 1
ATOM 642 C CA . ASP A 1 80 ? 2.102 -0.278 -16.539 1.00 80.25 80 ASP A CA 1
ATOM 643 C C . ASP A 1 80 ? 3.348 -0.614 -15.710 1.00 80.25 80 ASP A C 1
ATOM 645 O O . ASP A 1 80 ? 4.477 -0.474 -16.187 1.00 80.25 80 ASP A O 1
ATOM 649 N N . LEU A 1 81 ? 3.139 -1.072 -14.473 1.00 86.12 81 LEU A N 1
ATOM 650 C CA . LEU A 1 81 ? 4.22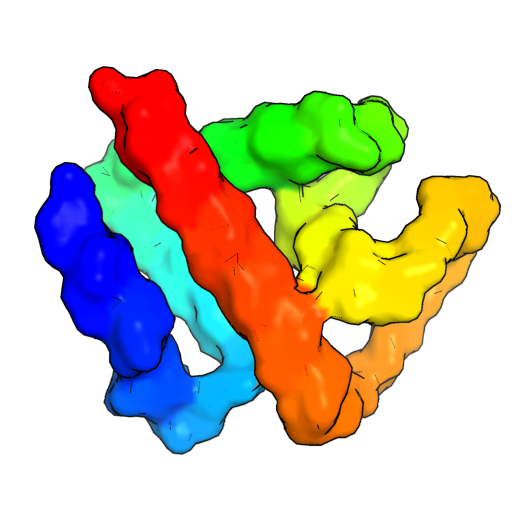0 -1.545 -13.613 1.00 86.12 81 LEU A CA 1
ATOM 651 C C . LEU A 1 81 ? 4.839 -2.818 -14.196 1.00 86.12 81 LEU A C 1
ATOM 653 O O . LEU A 1 81 ? 4.148 -3.718 -14.683 1.00 86.12 81 LEU A O 1
ATOM 657 N N . THR A 1 82 ? 6.161 -2.916 -14.106 1.00 90.00 82 THR A N 1
ATOM 658 C CA . THR A 1 82 ? 6.853 -4.188 -14.328 1.00 90.00 82 THR A CA 1
ATOM 659 C C . THR A 1 82 ? 6.496 -5.191 -13.221 1.00 90.00 82 THR A C 1
ATOM 661 O O . THR A 1 82 ? 6.135 -4.785 -12.111 1.00 90.00 82 THR A O 1
ATOM 664 N N . PRO A 1 83 ? 6.619 -6.511 -13.464 1.00 88.75 83 PRO A N 1
ATOM 665 C CA . PRO A 1 83 ? 6.361 -7.523 -12.436 1.00 88.75 83 PRO A CA 1
ATOM 666 C C . PRO A 1 83 ? 7.165 -7.314 -11.143 1.00 88.75 83 PRO A C 1
ATOM 668 O O . PRO A 1 83 ? 6.672 -7.591 -10.049 1.00 88.75 83 PRO A O 1
ATOM 671 N N . GLU A 1 84 ? 8.398 -6.820 -11.254 1.00 89.94 84 GLU A N 1
ATOM 672 C CA . GLU A 1 84 ? 9.266 -6.518 -10.117 1.00 89.94 84 GLU A CA 1
ATOM 673 C C . GLU A 1 84 ? 8.759 -5.317 -9.307 1.00 89.94 84 GLU A C 1
ATOM 675 O O . GLU A 1 84 ? 8.779 -5.348 -8.073 1.00 89.94 84 GLU A O 1
ATOM 680 N N . GLU A 1 85 ? 8.270 -4.276 -9.983 1.00 90.69 85 GLU A N 1
ATOM 681 C CA . GLU A 1 85 ? 7.676 -3.098 -9.344 1.00 90.69 85 GLU A CA 1
ATOM 682 C C . GLU A 1 85 ? 6.353 -3.442 -8.656 1.00 90.69 85 GLU A C 1
ATOM 684 O O . GLU A 1 85 ? 6.132 -3.030 -7.514 1.00 90.69 85 GLU A O 1
ATOM 689 N N . ASP A 1 86 ? 5.518 -4.262 -9.301 1.00 90.12 86 ASP A N 1
ATOM 690 C CA . ASP A 1 86 ? 4.301 -4.818 -8.707 1.00 90.12 86 ASP A CA 1
ATOM 691 C C . ASP A 1 86 ? 4.625 -5.595 -7.424 1.00 90.12 86 ASP A C 1
ATOM 693 O O . ASP A 1 86 ? 4.032 -5.348 -6.370 1.00 90.12 86 ASP A O 1
ATOM 697 N N . ALA A 1 87 ? 5.614 -6.492 -7.475 1.00 88.75 87 ALA A N 1
ATOM 698 C CA . ALA A 1 87 ? 6.030 -7.273 -6.315 1.00 88.75 87 ALA A CA 1
ATOM 699 C C . ALA A 1 87 ? 6.541 -6.381 -5.168 1.00 88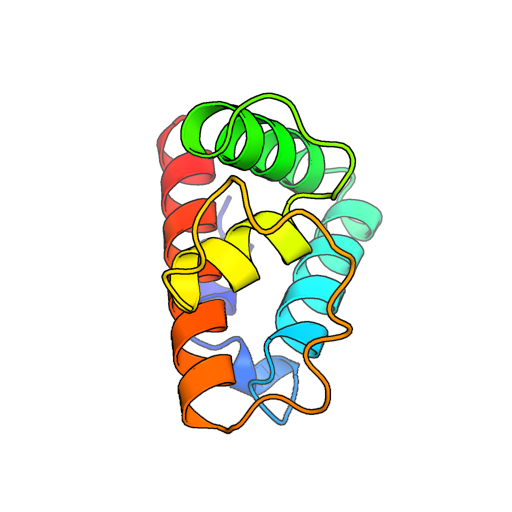.75 87 ALA A C 1
ATOM 701 O O . ALA A 1 87 ? 6.180 -6.599 -4.006 1.00 88.75 87 ALA A O 1
ATOM 702 N N . ALA A 1 88 ? 7.337 -5.353 -5.477 1.00 91.06 88 ALA A N 1
ATOM 703 C CA . ALA A 1 88 ? 7.837 -4.401 -4.488 1.00 91.06 88 ALA A CA 1
ATOM 704 C C . ALA A 1 88 ? 6.702 -3.579 -3.850 1.00 91.06 88 ALA A C 1
ATOM 706 O O . ALA A 1 88 ? 6.664 -3.408 -2.626 1.00 91.06 88 ALA A O 1
ATOM 707 N N . ALA A 1 89 ? 5.750 -3.105 -4.653 1.00 91.12 89 ALA A N 1
ATOM 708 C CA . ALA A 1 89 ? 4.604 -2.333 -4.180 1.00 91.12 89 ALA A CA 1
ATOM 709 C C . ALA A 1 89 ? 3.648 -3.186 -3.330 1.00 91.12 89 ALA A C 1
ATOM 711 O O . ALA A 1 89 ? 3.181 -2.752 -2.271 1.00 91.12 89 ALA A O 1
ATOM 712 N N . VAL A 1 90 ? 3.417 -4.442 -3.723 1.00 89.75 90 VAL A N 1
ATOM 713 C CA . VAL A 1 90 ? 2.640 -5.407 -2.934 1.00 89.75 90 VAL A CA 1
ATOM 714 C C . VAL A 1 90 ? 3.342 -5.739 -1.614 1.00 89.75 90 VAL A C 1
ATOM 716 O O . VAL A 1 90 ? 2.679 -5.824 -0.576 1.00 89.75 90 VAL A O 1
ATOM 719 N N . ALA A 1 91 ? 4.670 -5.880 -1.604 1.00 90.12 91 ALA A N 1
ATOM 720 C CA . ALA A 1 91 ? 5.433 -6.072 -0.370 1.00 90.12 91 ALA A CA 1
ATOM 721 C C . ALA A 1 91 ? 5.292 -4.869 0.583 1.00 90.12 91 ALA A C 1
ATOM 723 O O . ALA A 1 91 ? 5.036 -5.061 1.775 1.00 90.12 91 ALA A O 1
ATOM 724 N N . MET A 1 92 ? 5.360 -3.642 0.055 1.00 91.94 92 MET A N 1
ATOM 725 C CA . MET A 1 92 ? 5.136 -2.413 0.827 1.00 91.94 92 MET A CA 1
ATOM 726 C C . MET A 1 92 ? 3.713 -2.346 1.402 1.00 91.94 92 MET A C 1
ATOM 728 O O . MET A 1 92 ? 3.529 -2.002 2.569 1.00 91.94 92 MET A O 1
ATOM 732 N N . LEU A 1 93 ? 2.698 -2.741 0.625 1.00 91.06 93 LEU A N 1
ATOM 733 C CA . LEU A 1 93 ? 1.317 -2.835 1.108 1.00 91.06 93 LEU A CA 1
ATOM 734 C C . LEU A 1 93 ? 1.160 -3.847 2.238 1.00 91.06 93 LEU A C 1
ATOM 736 O O . LEU A 1 93 ? 0.526 -3.544 3.248 1.00 91.06 93 LEU A O 1
ATOM 740 N N . ARG A 1 94 ? 1.759 -5.030 2.104 1.00 88.88 94 ARG A N 1
ATOM 741 C CA . ARG A 1 94 ? 1.739 -6.055 3.157 1.00 88.88 94 ARG A CA 1
ATOM 742 C C . ARG A 1 94 ? 2.398 -5.545 4.435 1.00 88.88 94 ARG A C 1
ATOM 744 O O . ARG A 1 94 ? 1.853 -5.755 5.514 1.00 88.88 94 ARG A O 1
ATOM 751 N N . GLN A 1 95 ? 3.523 -4.840 4.319 1.00 90.25 95 GLN A N 1
ATOM 752 C CA . GLN A 1 95 ? 4.170 -4.206 5.463 1.00 90.25 95 GLN A CA 1
ATOM 753 C C . GLN A 1 95 ? 3.251 -3.170 6.124 1.00 90.25 95 GLN A C 1
ATOM 755 O O . GLN A 1 95 ? 3.007 -3.261 7.326 1.00 90.25 95 GLN A O 1
ATOM 760 N N . ALA A 1 96 ? 2.713 -2.222 5.352 1.00 91.25 96 ALA A N 1
ATOM 761 C CA . ALA A 1 96 ? 1.837 -1.177 5.874 1.00 91.25 96 ALA A CA 1
ATOM 762 C C . ALA A 1 96 ? 0.613 -1.770 6.584 1.00 91.25 96 ALA A C 1
ATOM 764 O O . ALA A 1 96 ? 0.276 -1.359 7.693 1.00 91.25 96 ALA A O 1
ATOM 765 N N . LEU A 1 97 ? -0.009 -2.788 5.981 1.00 88.44 97 LEU A N 1
ATOM 766 C CA . LEU A 1 97 ? -1.135 -3.504 6.568 1.00 88.44 97 LEU A CA 1
ATOM 767 C C . LEU A 1 97 ? -0.751 -4.207 7.870 1.00 88.44 97 LEU A C 1
ATOM 769 O O . LEU A 1 97 ? -1.450 -4.042 8.860 1.00 88.44 97 LEU A O 1
ATOM 773 N N . ASN A 1 98 ? 0.368 -4.929 7.915 1.00 87.56 98 ASN A N 1
ATOM 774 C CA . ASN A 1 98 ? 0.815 -5.571 9.153 1.00 87.56 98 ASN A CA 1
ATOM 775 C C . ASN A 1 98 ? 1.013 -4.552 10.284 1.00 87.56 98 ASN A C 1
ATOM 777 O O . ASN A 1 98 ? 0.599 -4.794 11.415 1.00 87.56 98 ASN A O 1
ATOM 781 N N . GLU A 1 99 ? 1.598 -3.395 9.984 1.00 89.56 99 GLU A N 1
ATOM 782 C CA . GLU A 1 99 ? 1.851 -2.366 10.989 1.00 89.56 99 GLU A CA 1
ATOM 783 C C . GLU A 1 99 ? 0.568 -1.704 11.508 1.00 89.56 99 GLU A C 1
ATOM 785 O O . GLU A 1 99 ? 0.410 -1.554 12.719 1.00 89.56 99 GLU A O 1
ATOM 790 N N . VAL A 1 100 ? -0.381 -1.347 10.632 1.00 87.56 100 VAL A N 1
ATOM 791 C CA . VAL A 1 100 ? -1.644 -0.722 11.080 1.00 87.56 100 VAL A CA 1
ATOM 792 C C . VAL A 1 100 ? -2.562 -1.692 11.825 1.00 87.56 100 VAL A C 1
ATOM 794 O O . VAL A 1 100 ? -3.472 -1.270 12.540 1.00 87.56 100 VAL A O 1
ATOM 797 N N . VAL A 1 101 ? -2.335 -2.992 11.652 1.00 81.25 101 VAL A N 1
ATOM 798 C CA . VAL A 1 101 ? -3.070 -4.061 12.331 1.00 81.25 101 VAL A CA 1
ATOM 799 C C . VAL A 1 101 ? -2.443 -4.396 13.669 1.00 81.25 101 VAL A C 1
ATOM 801 O O . VAL A 1 101 ? -3.178 -4.569 14.635 1.00 81.25 101 VAL A O 1
ATOM 804 N N . ALA A 1 102 ? -1.112 -4.456 13.733 1.00 76.69 102 ALA A N 1
ATOM 805 C CA . ALA A 1 102 ? -0.367 -4.697 14.964 1.00 76.69 102 ALA A CA 1
ATOM 806 C C . ALA A 1 102 ? -0.415 -3.507 15.936 1.00 76.69 102 ALA A C 1
ATOM 808 O O . ALA A 1 102 ? -0.255 -3.692 17.137 1.00 76.69 102 ALA A O 1
ATOM 809 N N . ALA A 1 103 ? -0.650 -2.289 15.439 1.00 66.62 103 ALA A N 1
ATOM 810 C CA . ALA A 1 103 ? -0.826 -1.090 16.261 1.00 66.62 103 ALA A CA 1
ATOM 811 C C . ALA A 1 103 ? -2.195 -1.009 16.983 1.00 66.62 103 ALA A C 1
ATOM 813 O O . ALA A 1 103 ? -2.530 0.042 17.532 1.00 66.62 103 ALA A O 1
ATOM 814 N N . ARG A 1 104 ? -2.995 -2.085 16.965 1.00 56.50 104 ARG A N 1
ATOM 815 C CA . ARG A 1 104 ? -4.305 -2.208 17.625 1.00 56.50 104 ARG A CA 1
ATOM 816 C C . ARG A 1 104 ? -4.290 -3.285 18.696 1.00 56.50 104 ARG A C 1
ATOM 818 O O . ARG A 1 104 ? -4.989 -3.072 19.709 1.00 56.50 104 ARG A O 1
#